Protein AF-A0AAU4LPT7-F1 (afdb_monomer)

Solvent-accessible surface area (backbone atoms only — not comparable to full-atom values): 5885 Å² total; per-residue (Å²): 134,85,83,84,83,83,79,85,85,91,78,90,78,82,86,81,90,73,92,74,84,78,79,76,92,75,77,72,70,91,72,77,65,72,69,76,50,67,72,36,40,32,35,29,46,46,98,85,70,40,86,43,46,23,34,23,70,40,69,46,78,68,59,82,73,16,33,34,32,26,37,27,70,86,79,72,43,78,40,83,39,40,48,85,36,48,79,43,82,101

pLDDT: mean 72.48, std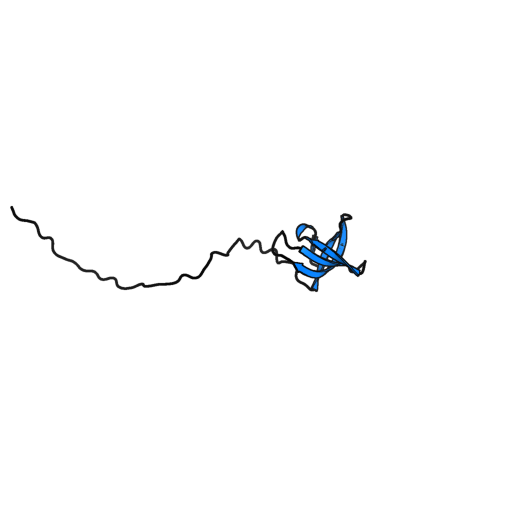 18.35, range [35.59, 93.12]

Secondary structure (DSSP, 8-state):
----PPP--------------------------PPPPTT-EEEEE-TT--EEEEEEEEEESSGGG-EEEEEETTT--EEEEEGGGEEEE-

Nearest PDB structures (foldseek):
  7cjt-assembly1_D  TM=8.672E-01  e=8.513E-02  Homo sapiens
  7qfz-assembly4_G  TM=6.964E-01  e=3.431E-02  Escherichia fergusonii ATCC 35469
  7qfz-assembly1_A  TM=6.972E-01  e=4.558E-02  Escherichia fergusonii ATCC 35469
  7qfz-assembly4_H  TM=6.531E-01  e=6.055E-02  Escherichia fergusonii ATCC 35469
  7tb5-assembly1_A-2  TM=6.844E-01  e=7.180E-02  Pseudomonas aeruginosa

Sequence (90 aa):
MAHRVQKRAPHGAALAERAERPLPDCIEKENQTMPHLEGQRVEYRDDQNKKCQGEIKQVSGNGPAATYVIKNEQTQRDDRVREMQIEQDL

Foldseek 3Di:
DDDDDDDDDDDDDDDDDDPDDDDDPPPPDPPPPPQQDQQWKFWFADPVRDTFIFGFHDWDDDDQAIWTFGQTPVVRDTGIGTPVGTPGTD

Radius of gyration: 29.9 Å; Cα contacts (8 Å, |Δi|>4): 136; chains: 1; bounding box: 55×50×83 Å

Mean predicted aligned error: 15.26 Å

Structure (mmCIF, N/CA/C/O backbone):
data_AF-A0AAU4LPT7-F1
#
_entry.id   AF-A0AAU4LPT7-F1
#
loop_
_atom_site.group_PDB
_atom_site.id
_atom_site.type_symbol
_atom_site.label_atom_id
_atom_site.label_alt_id
_atom_site.label_comp_id
_atom_site.label_asym_id
_atom_site.label_entity_id
_atom_site.label_seq_id
_atom_site.pdbx_PDB_ins_code
_atom_site.Cartn_x
_atom_site.Cartn_y
_atom_site.Cartn_z
_atom_site.occupancy
_atom_site.B_iso_or_equiv
_atom_site.auth_seq_id
_atom_site.auth_comp_id
_atom_site.auth_asym_id
_atom_site.auth_atom_id
_atom_site.pdbx_PDB_model_num
ATOM 1 N N . MET A 1 1 ? 42.823 -29.274 -72.315 1.00 49.06 1 MET A N 1
ATOM 2 C CA . MET A 1 1 ? 43.113 -29.866 -70.990 1.00 49.06 1 MET A CA 1
ATOM 3 C C . MET A 1 1 ? 41.788 -30.051 -70.268 1.00 49.06 1 MET A C 1
ATOM 5 O O . MET A 1 1 ? 40.979 -29.135 -70.281 1.00 49.06 1 MET A O 1
ATOM 9 N N . ALA A 1 2 ? 41.507 -31.270 -69.808 1.00 48.25 2 ALA A N 1
ATOM 10 C CA . ALA A 1 2 ? 40.170 -31.726 -69.434 1.00 48.25 2 ALA A CA 1
ATOM 11 C C . ALA A 1 2 ? 39.700 -31.162 -68.082 1.00 48.25 2 ALA A C 1
ATOM 13 O O . ALA A 1 2 ? 40.393 -31.278 -67.073 1.00 48.25 2 ALA A O 1
ATOM 14 N N . HIS A 1 3 ? 38.493 -30.597 -68.072 1.00 48.78 3 HIS A N 1
ATOM 15 C CA . HIS A 1 3 ? 37.773 -30.204 -66.865 1.00 48.78 3 HIS A CA 1
ATOM 16 C C . HIS A 1 3 ? 37.321 -31.456 -66.100 1.00 48.78 3 HIS A C 1
ATOM 18 O O . HIS A 1 3 ? 36.600 -32.303 -66.630 1.00 48.78 3 HIS A O 1
ATOM 24 N N . ARG A 1 4 ? 37.745 -31.578 -64.838 1.00 55.69 4 ARG A N 1
ATOM 25 C CA . ARG A 1 4 ? 37.315 -32.648 -63.933 1.00 55.69 4 ARG A CA 1
ATOM 26 C C . ARG A 1 4 ? 35.898 -32.357 -63.443 1.00 55.69 4 ARG A C 1
ATOM 28 O O . ARG A 1 4 ? 35.688 -31.537 -62.558 1.00 55.69 4 ARG A O 1
ATOM 35 N N . VAL A 1 5 ? 34.938 -33.071 -64.019 1.00 56.22 5 VAL A N 1
ATOM 36 C CA . VAL A 1 5 ? 33.573 -33.217 -63.504 1.00 56.22 5 VAL A CA 1
ATOM 37 C C . VAL A 1 5 ? 33.622 -34.066 -62.231 1.00 56.22 5 VAL A C 1
ATOM 39 O O . VAL A 1 5 ? 33.982 -35.242 -62.289 1.00 56.22 5 VAL A O 1
ATOM 42 N N . GLN A 1 6 ? 33.232 -33.502 -61.087 1.00 56.62 6 GLN A N 1
ATOM 43 C CA . GLN A 1 6 ? 32.822 -34.281 -59.915 1.00 56.62 6 GLN A CA 1
ATOM 44 C C . GLN A 1 6 ? 31.294 -34.317 -59.856 1.00 56.62 6 GLN A C 1
ATOM 46 O O . GLN A 1 6 ? 30.617 -33.292 -59.872 1.00 56.62 6 GLN A O 1
ATOM 51 N N . LYS A 1 7 ? 30.765 -35.542 -59.877 1.00 55.47 7 LYS A N 1
ATOM 52 C CA . LYS A 1 7 ? 29.343 -35.874 -59.885 1.00 55.47 7 LYS A CA 1
ATOM 53 C C . LYS A 1 7 ? 28.850 -36.069 -58.445 1.00 55.47 7 LYS A C 1
ATOM 55 O O . LYS A 1 7 ? 29.449 -36.840 -57.712 1.00 55.47 7 LYS A O 1
ATOM 60 N N . ARG A 1 8 ? 27.724 -35.412 -58.143 1.00 50.09 8 ARG A N 1
ATOM 61 C CA . ARG A 1 8 ? 26.554 -35.837 -57.341 1.00 50.09 8 ARG A CA 1
ATOM 62 C C . ARG A 1 8 ? 26.768 -36.580 -56.008 1.00 50.09 8 ARG A C 1
ATOM 64 O O . ARG A 1 8 ? 27.173 -37.734 -56.003 1.00 50.09 8 ARG A O 1
ATOM 71 N N . ALA A 1 9 ? 26.153 -36.030 -54.960 1.00 49.75 9 ALA A N 1
ATOM 72 C CA . ALA A 1 9 ? 25.123 -36.740 -54.195 1.00 49.75 9 ALA A CA 1
ATOM 73 C C . ALA A 1 9 ? 24.054 -35.739 -53.691 1.00 49.75 9 ALA A C 1
ATOM 75 O O . ALA A 1 9 ? 24.430 -34.666 -53.219 1.00 49.75 9 ALA A O 1
ATOM 76 N N . PRO A 1 10 ? 22.746 -36.050 -53.812 1.00 59.53 10 PRO A N 1
ATOM 77 C CA . PRO A 1 10 ? 21.649 -35.272 -53.252 1.00 59.53 10 PRO A CA 1
ATOM 78 C C . PRO A 1 10 ? 21.150 -35.914 -51.948 1.00 59.53 10 PRO A C 1
ATOM 80 O O . PRO A 1 10 ? 20.662 -37.038 -51.948 1.00 59.53 10 PRO A O 1
ATOM 83 N N . HIS A 1 11 ? 21.222 -35.182 -50.845 1.00 50.81 11 HIS A N 1
ATOM 84 C CA . HIS A 1 11 ? 20.401 -35.413 -49.656 1.00 50.81 11 HIS A CA 1
ATOM 85 C C . HIS A 1 11 ? 19.834 -34.025 -49.317 1.00 50.81 11 HIS A C 1
ATOM 87 O O . HIS A 1 11 ? 20.598 -33.094 -49.109 1.00 50.81 11 HIS A O 1
ATOM 93 N N . GLY A 1 12 ? 18.539 -33.740 -49.417 1.00 48.69 12 GLY A N 1
ATOM 94 C CA . GLY A 1 12 ? 17.439 -34.580 -48.963 1.00 48.69 12 GLY A CA 1
ATOM 95 C C . GLY 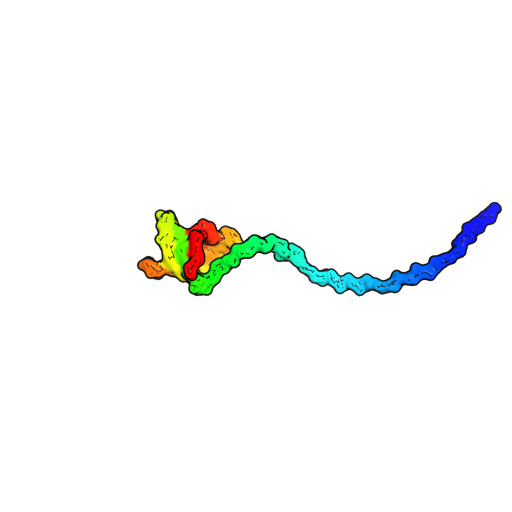A 1 12 ? 17.185 -34.326 -47.477 1.00 48.69 12 GLY A C 1
ATOM 96 O O . GLY A 1 12 ? 17.353 -35.235 -46.678 1.00 48.69 12 GLY A O 1
ATOM 97 N N . ALA A 1 13 ? 16.837 -33.086 -47.127 1.00 46.31 13 ALA A N 1
ATOM 98 C CA . ALA A 1 13 ? 16.216 -32.679 -45.862 1.00 46.31 13 ALA A CA 1
ATOM 99 C C . ALA A 1 13 ? 15.518 -31.333 -46.148 1.00 46.31 13 ALA A C 1
ATOM 101 O O . ALA A 1 13 ? 16.154 -30.287 -46.149 1.00 46.31 13 ALA A O 1
ATOM 102 N N . ALA A 1 14 ? 14.340 -31.299 -46.771 1.00 45.44 14 ALA A N 1
ATOM 103 C CA . ALA A 1 14 ? 13.034 -31.638 -46.206 1.00 45.44 14 ALA A CA 1
ATOM 104 C C . ALA A 1 14 ? 12.751 -30.914 -44.876 1.00 45.44 14 ALA A C 1
ATOM 106 O O . ALA A 1 14 ? 13.19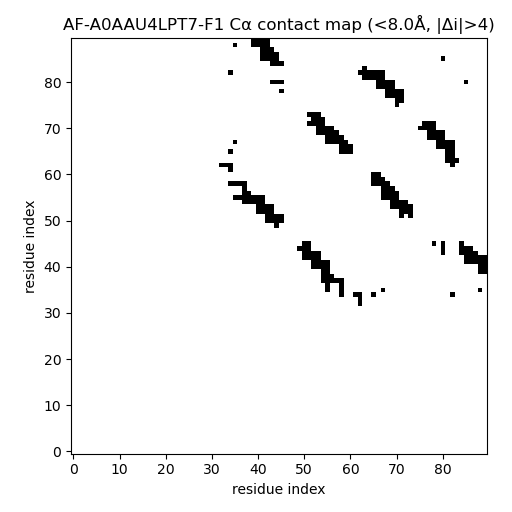7 -31.343 -43.820 1.00 45.44 14 ALA A O 1
ATOM 107 N N . LEU A 1 15 ? 11.968 -29.839 -45.021 1.00 48.69 15 LEU A N 1
ATOM 108 C CA . LEU A 1 15 ? 11.003 -29.253 -44.089 1.00 48.69 15 LEU A CA 1
ATOM 109 C C . LEU A 1 15 ? 11.451 -28.923 -42.657 1.00 48.69 15 LEU A C 1
ATOM 111 O O . LEU A 1 15 ? 11.523 -29.790 -41.796 1.00 48.69 15 LEU A O 1
ATOM 115 N N . ALA A 1 16 ? 11.480 -27.621 -42.370 1.00 49.59 16 ALA A N 1
ATOM 116 C CA . ALA A 1 16 ? 10.710 -27.065 -41.256 1.00 49.59 16 ALA A CA 1
ATOM 117 C C . ALA A 1 16 ? 10.478 -25.568 -41.501 1.00 49.59 16 ALA A C 1
ATOM 119 O O . ALA A 1 16 ? 11.201 -24.700 -41.018 1.00 49.59 16 ALA A O 1
ATOM 120 N N . GLU A 1 17 ? 9.447 -25.282 -42.289 1.00 54.84 17 GLU A N 1
ATOM 121 C CA . GLU A 1 17 ? 8.691 -24.043 -42.176 1.00 54.84 17 GLU A CA 1
ATOM 122 C C . GLU A 1 17 ? 8.128 -23.988 -40.748 1.00 54.84 17 GLU A C 1
ATOM 124 O O . GLU A 1 17 ? 7.277 -24.793 -40.378 1.00 54.84 17 GLU A O 1
ATOM 129 N N . ARG A 1 18 ? 8.654 -23.092 -39.911 1.00 52.78 18 ARG A N 1
ATOM 130 C CA . ARG A 1 18 ? 7.998 -22.680 -38.666 1.00 52.78 18 ARG A CA 1
ATOM 131 C C . ARG A 1 18 ? 8.010 -21.166 -38.602 1.00 52.78 18 ARG A C 1
ATOM 133 O O . ARG A 1 18 ? 8.895 -20.533 -38.034 1.00 52.78 18 ARG A O 1
ATOM 140 N N . ALA A 1 19 ? 7.003 -20.601 -39.253 1.00 54.19 19 ALA A N 1
ATOM 141 C CA . ALA A 1 19 ? 6.481 -19.300 -38.909 1.00 54.19 19 ALA A CA 1
ATOM 142 C C . ALA A 1 19 ? 5.911 -19.374 -37.487 1.00 54.19 19 ALA A C 1
ATOM 144 O O . ALA A 1 19 ? 4.799 -19.841 -37.303 1.00 54.19 19 ALA A O 1
ATOM 145 N N . GLU A 1 20 ? 6.661 -18.906 -36.495 1.00 50.81 20 GLU A N 1
ATOM 146 C CA . GLU A 1 20 ? 6.115 -18.498 -35.200 1.00 50.81 20 GLU A CA 1
ATOM 147 C C . GLU A 1 20 ? 6.905 -17.271 -34.732 1.00 50.81 20 GLU A C 1
ATOM 149 O O . GLU A 1 20 ? 7.882 -17.349 -33.995 1.00 50.81 20 GLU A O 1
ATOM 154 N N . ARG A 1 21 ? 6.485 -16.098 -35.213 1.00 61.12 21 ARG A N 1
ATOM 155 C CA . ARG A 1 21 ? 6.492 -14.913 -34.357 1.00 61.12 21 ARG A CA 1
ATOM 156 C C . ARG A 1 21 ? 5.184 -14.956 -33.572 1.00 61.12 21 ARG A C 1
ATOM 158 O O . ARG A 1 21 ? 4.124 -14.872 -34.191 1.00 61.12 21 ARG A O 1
ATOM 165 N N . PRO A 1 22 ? 5.261 -15.025 -32.243 1.00 47.47 22 PRO A N 1
ATOM 166 C CA . PRO A 1 22 ? 4.561 -14.023 -31.452 1.00 47.47 22 PRO A CA 1
ATOM 167 C C . PRO A 1 22 ? 5.545 -13.250 -30.553 1.00 47.47 22 PRO A C 1
ATOM 169 O O . PRO A 1 22 ? 6.321 -13.843 -29.821 1.00 47.47 22 PRO A O 1
ATOM 172 N N . LEU A 1 23 ? 5.554 -11.926 -30.762 1.00 51.31 23 LEU A N 1
ATOM 173 C CA . LEU A 1 23 ? 5.559 -10.782 -29.823 1.00 51.31 23 LEU A CA 1
ATOM 174 C C . LEU A 1 23 ? 6.061 -10.945 -28.360 1.00 51.31 23 LEU A C 1
ATOM 176 O O . LEU A 1 23 ? 6.022 -12.018 -27.782 1.00 51.31 23 LEU A O 1
ATOM 180 N N . PRO A 1 24 ? 6.423 -9.808 -27.735 1.00 48.41 24 PRO A N 1
ATOM 181 C CA . PRO A 1 24 ? 7.748 -9.487 -27.213 1.00 48.41 24 PRO A CA 1
ATOM 182 C C . PRO A 1 24 ? 8.131 -10.313 -25.976 1.00 48.41 24 PRO A C 1
ATOM 184 O O . PRO A 1 24 ? 7.288 -10.822 -25.242 1.00 48.41 24 PRO A O 1
ATOM 187 N N . ASP A 1 25 ? 9.431 -10.355 -25.707 1.00 43.91 25 ASP A N 1
ATOM 188 C CA . ASP A 1 25 ? 9.998 -10.714 -24.410 1.00 43.91 25 ASP A CA 1
ATOM 189 C C . ASP A 1 25 ? 9.534 -9.677 -23.361 1.00 43.91 25 ASP A C 1
ATOM 191 O O . ASP A 1 25 ? 10.238 -8.730 -23.031 1.00 43.91 25 ASP A O 1
ATOM 195 N N . CYS A 1 26 ? 8.282 -9.783 -22.909 1.00 35.59 26 CYS A N 1
ATOM 196 C CA . CYS A 1 26 ? 7.741 -9.019 -21.783 1.00 35.59 26 CYS A CA 1
ATOM 197 C C . CYS A 1 26 ? 7.996 -9.745 -20.459 1.00 35.59 26 CYS A C 1
ATOM 199 O O . CYS A 1 26 ? 7.251 -9.542 -19.503 1.00 35.59 26 CYS A O 1
ATOM 201 N N . ILE A 1 27 ? 9.003 -10.616 -20.379 1.00 51.84 27 ILE A N 1
ATOM 202 C CA . ILE A 1 27 ? 9.401 -11.207 -19.101 1.00 51.84 27 ILE A CA 1
ATOM 203 C C . ILE A 1 27 ? 10.482 -10.301 -18.507 1.00 51.84 27 ILE A C 1
ATOM 205 O O . ILE A 1 27 ? 11.611 -10.694 -18.217 1.00 51.84 27 ILE A O 1
ATOM 209 N N . GLU A 1 28 ? 10.108 -9.030 -18.334 1.00 47.44 28 GLU A N 1
ATOM 210 C CA . GLU A 1 28 ? 10.742 -8.161 -17.359 1.00 47.44 28 GLU A CA 1
ATOM 211 C C . GLU A 1 28 ? 10.569 -8.854 -16.011 1.00 47.44 28 GLU A C 1
ATOM 213 O O . GLU A 1 28 ? 9.464 -8.941 -15.485 1.00 47.44 28 GLU A O 1
ATOM 218 N N . LYS A 1 29 ? 11.671 -9.449 -15.545 1.00 46.25 29 LYS A N 1
ATOM 219 C CA . LYS A 1 29 ? 11.956 -9.881 -14.177 1.00 46.25 29 LYS A CA 1
ATOM 220 C C . LYS A 1 29 ? 10.727 -9.955 -13.278 1.00 46.25 29 LYS A C 1
ATOM 222 O O . LYS A 1 29 ? 10.259 -8.951 -12.749 1.00 46.25 29 LYS A O 1
ATOM 227 N N . GLU A 1 30 ? 10.343 -11.192 -13.013 1.00 43.34 30 GLU A N 1
ATOM 228 C CA . GLU A 1 30 ? 9.625 -11.670 -11.839 1.00 43.34 30 GLU A CA 1
ATOM 229 C C . GLU A 1 30 ? 10.320 -11.213 -10.532 1.00 43.34 30 GLU A C 1
ATOM 231 O O . GLU A 1 30 ? 10.853 -12.000 -9.763 1.00 43.34 30 GLU A O 1
ATOM 236 N N . ASN A 1 31 ? 10.359 -9.908 -10.269 1.00 42.91 31 ASN A N 1
ATOM 237 C CA . ASN A 1 31 ? 10.375 -9.362 -8.925 1.00 42.91 31 ASN A CA 1
ATOM 238 C C . ASN A 1 31 ? 8.908 -9.104 -8.612 1.00 42.91 31 ASN A C 1
ATOM 240 O O . ASN A 1 31 ? 8.413 -7.985 -8.721 1.00 42.91 31 ASN A O 1
ATOM 244 N N . GLN A 1 32 ? 8.199 -10.203 -8.373 1.00 44.56 32 GLN A N 1
ATOM 245 C CA . GLN A 1 32 ? 6.768 -10.262 -8.130 1.00 44.56 32 GLN A CA 1
ATOM 246 C C . GLN A 1 32 ? 6.478 -9.657 -6.744 1.00 44.56 32 GLN A C 1
ATOM 248 O O . GLN A 1 32 ? 6.045 -10.344 -5.829 1.00 44.56 32 GLN A O 1
ATOM 253 N N . THR A 1 33 ? 6.753 -8.362 -6.558 1.00 52.28 33 THR A N 1
ATOM 254 C CA . THR A 1 33 ? 6.022 -7.552 -5.582 1.00 52.28 33 THR A CA 1
ATOM 255 C C . THR A 1 33 ? 4.599 -7.537 -6.104 1.00 52.28 33 THR A C 1
ATOM 257 O O . THR A 1 33 ? 4.300 -6.795 -7.041 1.00 52.28 33 THR A O 1
ATOM 260 N N . MET A 1 34 ? 3.775 -8.468 -5.619 1.00 56.31 34 MET A N 1
ATOM 261 C CA . MET A 1 34 ? 2.353 -8.474 -5.926 1.00 56.31 34 MET A CA 1
ATOM 262 C C . MET A 1 34 ? 1.835 -7.075 -5.593 1.00 56.31 34 MET A C 1
ATOM 264 O O . MET A 1 34 ? 1.955 -6.679 -4.434 1.00 56.31 34 MET A O 1
ATOM 268 N N . PRO A 1 35 ? 1.341 -6.307 -6.580 1.00 63.59 35 PRO A N 1
ATOM 269 C CA . PRO A 1 35 ? 0.783 -5.003 -6.287 1.00 63.59 35 PRO A CA 1
ATOM 270 C C . PRO A 1 35 ? -0.349 -5.227 -5.291 1.00 63.59 35 PRO A C 1
ATOM 272 O O . PRO A 1 35 ? -1.187 -6.111 -5.500 1.00 63.59 35 PRO A O 1
ATOM 275 N N . HIS A 1 36 ? -0.330 -4.487 -4.185 1.00 74.81 36 HIS A N 1
ATOM 276 C CA . HIS A 1 36 ? -1.361 -4.634 -3.173 1.00 74.81 36 HIS A CA 1
ATOM 277 C C . HIS A 1 36 ? -2.740 -4.468 -3.815 1.00 74.81 36 HIS A C 1
ATOM 279 O 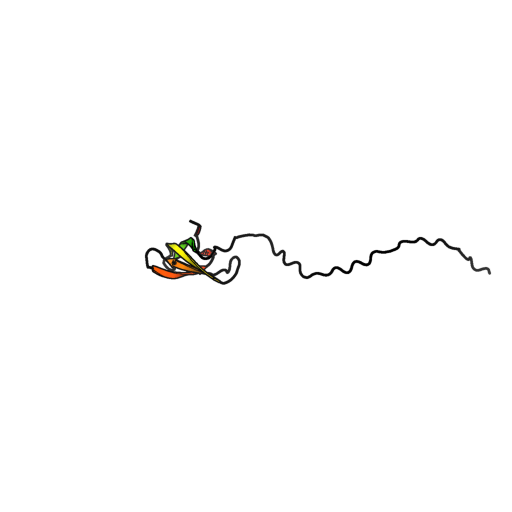O . HIS A 1 36 ? -2.932 -3.624 -4.691 1.00 74.81 36 HIS A O 1
ATOM 285 N N . LEU A 1 37 ? -3.693 -5.307 -3.424 1.00 77.75 37 LEU A N 1
ATOM 286 C CA . LEU A 1 37 ? -4.974 -5.390 -4.120 1.00 77.75 37 LEU A CA 1
ATOM 287 C C . LEU A 1 37 ? -5.990 -4.399 -3.550 1.00 77.75 37 LEU A C 1
ATOM 289 O O . LEU A 1 37 ? -5.967 -4.054 -2.370 1.00 77.75 37 LEU A O 1
ATOM 293 N N . GLU A 1 38 ? -6.938 -3.978 -4.384 1.00 84.38 38 GLU A N 1
ATOM 294 C CA . GLU A 1 38 ? -8.118 -3.251 -3.914 1.00 84.38 38 GLU A CA 1
ATOM 295 C C . GLU A 1 38 ? -8.904 -4.118 -2.915 1.00 84.38 38 GLU A C 1
ATOM 297 O O . GLU A 1 38 ? -9.105 -5.314 -3.118 1.00 84.38 38 GLU A O 1
ATOM 302 N N . GLY A 1 39 ? -9.338 -3.513 -1.814 1.00 85.62 39 GLY A N 1
ATOM 303 C CA . GLY A 1 39 ? -9.967 -4.180 -0.677 1.00 85.62 39 GLY A CA 1
ATOM 304 C C . GLY A 1 39 ? -8.985 -4.806 0.318 1.00 85.62 39 GLY A C 1
ATOM 305 O O . GLY A 1 39 ? -9.427 -5.316 1.346 1.00 85.62 39 GLY A O 1
ATOM 306 N N . GLN A 1 40 ? -7.675 -4.771 0.059 1.00 87.31 40 GLN A N 1
ATOM 307 C CA . GLN A 1 40 ? -6.677 -5.293 0.991 1.00 87.31 40 GLN A CA 1
ATOM 308 C C . GLN A 1 40 ? -6.383 -4.286 2.105 1.00 87.31 40 GLN A C 1
ATOM 310 O O . GLN A 1 40 ? -6.252 -3.086 1.854 1.00 87.31 40 GLN A O 1
ATOM 315 N N . ARG A 1 41 ? -6.256 -4.773 3.342 1.00 90.12 41 ARG A N 1
ATOM 316 C CA . ARG A 1 41 ? -5.783 -3.957 4.460 1.00 90.12 41 ARG A CA 1
ATOM 317 C C . ARG A 1 41 ? -4.268 -3.926 4.466 1.00 90.12 41 ARG A C 1
ATOM 319 O O . ARG A 1 41 ? -3.615 -4.952 4.307 1.00 90.12 41 ARG A O 1
ATOM 326 N N . VAL A 1 42 ? -3.719 -2.740 4.661 1.00 89.94 42 VAL A N 1
ATOM 327 C CA . VAL A 1 42 ? -2.278 -2.533 4.727 1.00 89.94 42 VAL A CA 1
ATOM 328 C C . VAL A 1 42 ? -1.940 -1.525 5.818 1.00 89.94 42 VAL A C 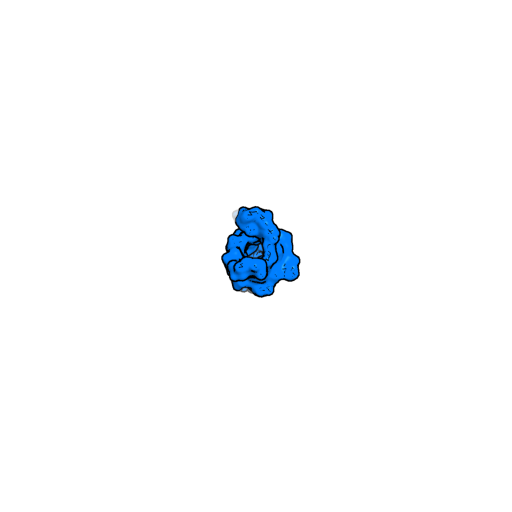1
ATOM 330 O O . VAL A 1 42 ? -2.717 -0.615 6.129 1.00 89.94 42 VAL A O 1
ATOM 333 N N . GLU A 1 43 ? -0.760 -1.690 6.399 1.00 91.56 43 GLU A N 1
ATOM 334 C CA . GLU A 1 43 ? -0.111 -0.694 7.234 1.00 91.56 43 GLU A CA 1
ATOM 335 C C . GLU A 1 43 ? 0.805 0.164 6.363 1.00 91.56 43 GLU A C 1
ATOM 337 O O . GLU A 1 43 ? 1.684 -0.334 5.661 1.00 91.56 43 GLU A O 1
ATOM 342 N N . TYR A 1 44 ? 0.608 1.473 6.427 1.00 90.69 44 TYR A N 1
ATOM 343 C CA . TYR A 1 44 ? 1.363 2.448 5.659 1.00 90.69 44 TYR A CA 1
ATOM 344 C C . TYR A 1 44 ? 1.825 3.598 6.547 1.00 90.69 44 TYR A C 1
ATOM 346 O O . TYR A 1 44 ? 1.310 3.810 7.650 1.00 90.69 44 TYR A O 1
ATOM 354 N N . ARG A 1 45 ? 2.793 4.373 6.060 1.00 90.56 45 ARG A N 1
ATOM 355 C CA . ARG A 1 45 ? 3.184 5.633 6.690 1.00 90.56 45 ARG A CA 1
ATOM 356 C C . ARG A 1 45 ? 2.546 6.823 6.000 1.00 90.56 45 ARG A C 1
ATOM 358 O O . ARG A 1 45 ? 2.688 6.995 4.796 1.00 90.56 45 ARG A O 1
ATOM 365 N N . ASP A 1 46 ? 1.858 7.626 6.796 1.00 86.75 46 ASP A N 1
ATOM 366 C CA . ASP A 1 46 ? 1.314 8.921 6.393 1.00 86.75 46 ASP A CA 1
ATOM 367 C C . ASP A 1 46 ? 2.436 9.964 6.185 1.00 86.75 46 ASP A C 1
ATOM 369 O O . ASP A 1 46 ? 3.573 9.738 6.611 1.00 86.75 46 ASP A O 1
ATOM 373 N N . ASP A 1 47 ? 2.129 11.132 5.609 1.00 83.00 47 ASP A N 1
ATOM 374 C CA . ASP A 1 47 ? 3.068 12.261 5.440 1.00 83.00 47 ASP A CA 1
ATOM 375 C C . ASP A 1 47 ? 3.731 12.679 6.768 1.00 83.00 47 ASP A C 1
ATOM 377 O O . ASP A 1 47 ? 4.906 13.045 6.818 1.00 83.00 47 ASP A O 1
ATOM 381 N N . GLN A 1 48 ? 3.026 12.504 7.891 1.00 86.19 48 GLN A N 1
ATOM 382 C CA . GLN A 1 48 ? 3.584 12.718 9.231 1.00 86.19 48 GLN A CA 1
ATOM 383 C C . GLN A 1 48 ? 4.514 11.589 9.722 1.00 86.19 48 GLN A C 1
ATOM 385 O O . GLN A 1 48 ? 4.881 11.563 10.901 1.00 86.19 48 GLN A O 1
ATOM 390 N N . ASN A 1 49 ? 4.874 10.637 8.856 1.00 85.12 49 ASN A N 1
ATOM 391 C CA . ASN A 1 49 ? 5.655 9.432 9.146 1.00 85.12 49 ASN A CA 1
ATOM 392 C C . ASN A 1 49 ? 5.036 8.572 10.267 1.00 85.12 49 ASN A C 1
ATOM 394 O O . ASN A 1 49 ? 5.734 7.862 10.996 1.00 85.12 49 ASN A O 1
ATOM 398 N N . LYS A 1 50 ? 3.712 8.672 10.436 1.00 88.12 50 LYS A N 1
ATOM 399 C CA . LYS A 1 50 ? 2.946 7.884 11.401 1.00 88.12 50 LYS A CA 1
ATOM 400 C C . LYS A 1 50 ? 2.451 6.611 10.740 1.00 88.12 50 LYS A C 1
ATOM 402 O O . LYS A 1 50 ? 1.913 6.664 9.640 1.00 88.12 50 LYS A O 1
ATOM 407 N N . LYS A 1 51 ? 2.599 5.494 11.451 1.00 90.25 51 LYS A N 1
ATOM 408 C CA .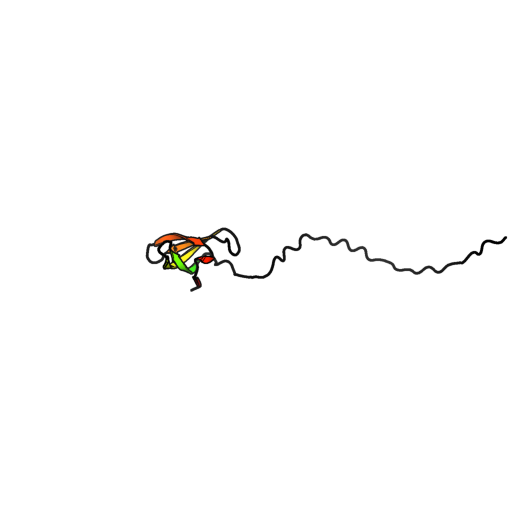 LYS A 1 51 ? 1.984 4.217 11.090 1.00 90.25 51 LYS A CA 1
ATOM 409 C C . LYS A 1 51 ? 0.473 4.354 11.174 1.00 90.25 51 LYS A C 1
ATOM 411 O O . LYS A 1 51 ? -0.077 4.594 12.251 1.00 90.25 51 LYS A O 1
ATOM 416 N N . CYS A 1 52 ? -0.167 4.212 10.032 1.00 89.38 52 CYS A N 1
ATOM 417 C CA . CYS A 1 52 ? -1.602 4.194 9.882 1.00 89.38 52 CYS A CA 1
ATOM 418 C C . CYS A 1 52 ? -2.007 2.906 9.181 1.00 89.38 52 CYS A C 1
ATOM 420 O O . CYS A 1 52 ? -1.238 2.298 8.444 1.00 89.38 52 CYS A O 1
ATOM 422 N N . GLN A 1 53 ? -3.235 2.490 9.441 1.00 92.06 53 GLN A N 1
ATOM 423 C CA . GLN A 1 53 ? -3.806 1.293 8.853 1.00 92.06 53 GLN A CA 1
ATOM 424 C C . GLN A 1 53 ? -5.039 1.691 8.066 1.00 92.06 53 GLN A C 1
ATOM 426 O O . GLN A 1 53 ? -5.797 2.593 8.455 1.00 92.06 53 GLN A O 1
ATOM 431 N N . GLY A 1 54 ? -5.220 1.035 6.934 1.00 92.00 54 GLY A N 1
ATOM 432 C CA . GLY A 1 54 ? -6.368 1.285 6.097 1.00 92.00 54 GLY A CA 1
ATOM 433 C C . GLY A 1 54 ? -6.553 0.231 5.032 1.00 92.00 54 GLY A C 1
ATOM 434 O O . GLY A 1 54 ? -5.721 -0.650 4.835 1.00 92.00 54 GLY A O 1
ATOM 435 N N . GLU A 1 55 ? -7.675 0.350 4.343 1.00 92.69 55 GLU A N 1
ATOM 436 C CA . GLU A 1 55 ? -8.041 -0.530 3.244 1.00 92.69 55 GLU A CA 1
ATOM 437 C C . GLU A 1 55 ? -7.742 0.158 1.916 1.00 92.69 55 GLU A C 1
ATOM 439 O O . GLU A 1 55 ? -8.180 1.287 1.683 1.00 92.69 55 GLU A O 1
ATOM 444 N N . ILE A 1 56 ? -7.027 -0.516 1.023 1.00 91.25 56 ILE A N 1
ATOM 445 C CA . ILE A 1 56 ? -6.767 -0.018 -0.323 1.00 91.25 56 ILE A CA 1
ATOM 446 C C . ILE A 1 56 ? -8.092 0.076 -1.066 1.00 91.25 56 ILE A C 1
ATOM 448 O O . ILE A 1 56 ? -8.791 -0.906 -1.274 1.00 91.25 56 ILE A O 1
ATOM 452 N N . LYS A 1 57 ? -8.451 1.279 -1.488 1.00 92.25 57 LYS A N 1
ATOM 453 C CA . LYS A 1 57 ? -9.614 1.551 -2.326 1.00 92.25 57 LYS A CA 1
ATOM 454 C C . LYS A 1 57 ? -9.303 1.516 -3.801 1.00 92.25 57 LYS A C 1
ATOM 456 O O . LYS A 1 57 ? -10.186 1.170 -4.570 1.00 92.25 57 LYS A O 1
ATOM 461 N N . GLN A 1 58 ? -8.097 1.926 -4.172 1.00 88.50 58 GLN A N 1
ATOM 462 C CA . GLN A 1 58 ? -7.711 2.018 -5.567 1.00 88.50 58 GLN A CA 1
ATOM 463 C C . GLN A 1 58 ? -6.215 1.803 -5.710 1.00 88.50 58 GLN A C 1
ATOM 465 O O . GLN A 1 58 ? -5.423 2.331 -4.928 1.00 88.50 58 GLN A O 1
ATOM 470 N N . VAL A 1 59 ? -5.835 1.087 -6.758 1.00 87.12 59 VAL A N 1
ATOM 471 C CA . VAL A 1 59 ? -4.442 0.889 -7.159 1.00 87.12 59 VAL A CA 1
ATOM 472 C C . VAL A 1 59 ? -4.227 1.628 -8.471 1.00 87.12 59 VAL A C 1
ATOM 474 O O . VAL A 1 59 ? -5.076 1.625 -9.361 1.00 87.12 59 VAL A O 1
ATOM 477 N N . SER A 1 60 ? -3.121 2.345 -8.601 1.00 85.88 60 SER A N 1
ATOM 478 C CA . SER A 1 60 ? -2.788 3.098 -9.808 1.00 85.88 60 SER A CA 1
ATOM 479 C C . SER A 1 60 ? -1.315 2.924 -10.140 1.00 85.88 60 SER A C 1
ATOM 481 O O . SER A 1 60 ? -0.441 3.303 -9.365 1.00 85.88 60 SER A O 1
ATOM 483 N N . GLY A 1 61 ? -1.037 2.383 -11.324 1.00 78.25 61 GLY A N 1
ATOM 484 C CA . GLY A 1 61 ? 0.318 2.021 -11.737 1.00 78.25 61 GLY A CA 1
ATOM 485 C C . GLY A 1 61 ? 0.670 0.581 -11.371 1.00 78.25 61 GLY A C 1
ATOM 486 O O . GLY A 1 61 ? -0.184 -0.181 -10.928 1.00 78.25 61 GLY A O 1
ATOM 487 N N . ASN A 1 62 ? 1.922 0.202 -11.620 1.00 72.06 62 ASN A N 1
ATOM 488 C CA . ASN A 1 62 ? 2.399 -1.155 -11.384 1.00 72.06 62 ASN A CA 1
ATOM 489 C C . ASN A 1 62 ? 3.858 -1.141 -10.906 1.00 72.06 62 ASN A C 1
ATOM 491 O O . ASN A 1 62 ? 4.637 -0.271 -11.309 1.00 72.06 62 ASN A O 1
ATOM 495 N N . GLY A 1 63 ? 4.226 -2.106 -10.062 1.00 73.25 63 GLY A N 1
ATOM 496 C CA . GLY A 1 63 ? 5.577 -2.243 -9.513 1.00 73.25 63 GLY A CA 1
ATOM 497 C C . GLY A 1 63 ? 5.949 -1.152 -8.489 1.00 73.25 63 GLY A C 1
ATOM 498 O O . GLY A 1 63 ? 5.075 -0.607 -7.822 1.00 73.25 63 GLY A O 1
ATOM 499 N N . PRO A 1 64 ? 7.234 -0.773 -8.356 1.00 72.00 64 PRO A N 1
ATOM 500 C CA . PRO A 1 64 ? 7.713 0.103 -7.275 1.00 72.00 64 PRO A CA 1
ATOM 501 C C . PRO A 1 64 ? 7.219 1.559 -7.363 1.00 72.00 64 PRO A C 1
ATOM 503 O O . PRO A 1 64 ? 7.365 2.327 -6.414 1.00 72.00 64 PRO A O 1
ATOM 506 N N . ALA A 1 65 ? 6.652 1.952 -8.507 1.00 79.69 65 ALA A N 1
ATOM 507 C CA . ALA A 1 65 ? 6.019 3.253 -8.715 1.00 79.69 65 ALA A CA 1
ATOM 508 C C . ALA A 1 65 ? 4.488 3.204 -8.546 1.00 79.69 65 ALA A C 1
ATOM 510 O O . ALA A 1 65 ? 3.817 4.207 -8.806 1.00 79.69 65 ALA A O 1
ATOM 511 N N . ALA A 1 66 ? 3.928 2.060 -8.131 1.00 84.62 66 ALA A N 1
ATOM 512 C CA . ALA A 1 66 ? 2.509 1.936 -7.847 1.00 84.62 66 ALA A CA 1
ATOM 513 C C . ALA A 1 66 ? 2.099 2.907 -6.733 1.00 84.62 66 ALA A C 1
ATOM 515 O O . ALA A 1 66 ? 2.801 3.116 -5.738 1.00 84.62 66 ALA A O 1
ATOM 516 N N . THR A 1 67 ? 0.955 3.540 -6.952 1.00 89.38 67 THR A N 1
ATOM 517 C CA . THR A 1 67 ? 0.306 4.446 -6.016 1.00 89.38 67 THR A CA 1
ATOM 518 C C . THR A 1 67 ? -0.991 3.804 -5.558 1.00 89.38 67 THR A C 1
ATOM 520 O O . THR A 1 67 ? -1.792 3.348 -6.371 1.00 89.38 67 THR A O 1
ATOM 523 N N . TYR A 1 68 ? -1.202 3.806 -4.255 1.00 88.56 68 TYR A N 1
ATOM 524 C CA . TYR A 1 68 ? -2.326 3.193 -3.582 1.00 88.56 68 TYR A CA 1
ATOM 525 C C . TYR A 1 68 ? -3.146 4.282 -2.908 1.00 88.56 68 TYR A C 1
ATOM 527 O O . TYR A 1 68 ? -2.617 5.129 -2.188 1.00 88.56 68 TYR A O 1
ATOM 535 N N . VAL A 1 69 ? -4.447 4.272 -3.164 1.00 92.75 69 VAL A N 1
ATOM 536 C CA . VAL A 1 69 ? -5.416 5.066 -2.418 1.00 92.75 69 VAL A CA 1
ATOM 537 C C . VAL A 1 69 ? -5.885 4.198 -1.266 1.00 92.75 69 VAL A C 1
ATOM 539 O O . VAL A 1 69 ? -6.563 3.206 -1.505 1.00 92.75 69 VAL A O 1
ATOM 542 N N . ILE A 1 70 ? -5.520 4.541 -0.040 1.00 92.00 70 ILE A N 1
ATOM 543 C CA . ILE A 1 70 ? -5.871 3.797 1.16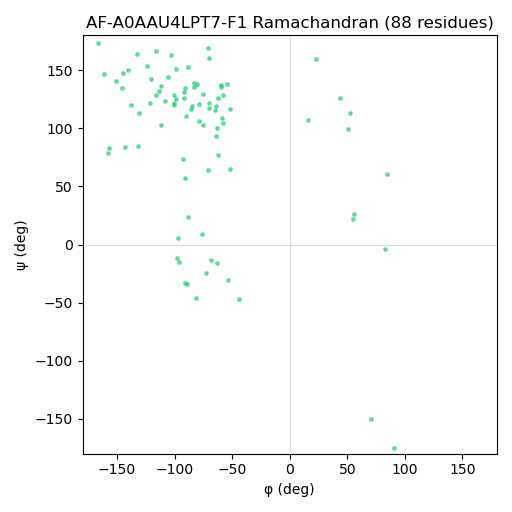5 1.00 92.00 70 ILE A CA 1
ATOM 544 C C . ILE A 1 70 ? -6.898 4.594 1.952 1.00 92.00 70 ILE A C 1
ATOM 546 O O . ILE A 1 70 ? -6.641 5.720 2.363 1.00 92.00 70 ILE A O 1
ATOM 550 N N . LYS A 1 71 ? -8.055 4.000 2.229 1.00 93.12 71 LYS A N 1
AT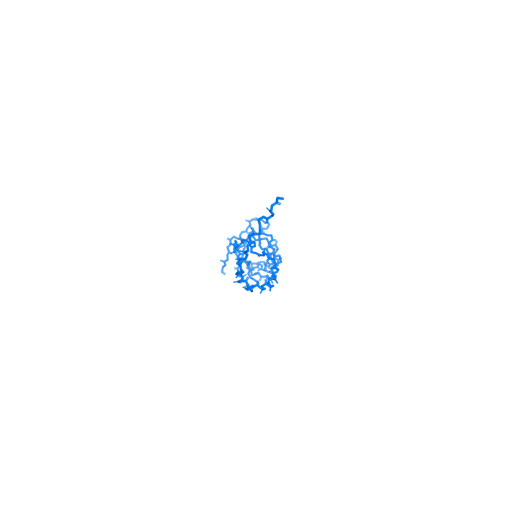OM 551 C CA . LYS A 1 71 ? -9.010 4.562 3.176 1.00 93.12 71 LYS A CA 1
ATOM 552 C C . LYS A 1 71 ? -8.544 4.256 4.592 1.00 93.12 71 LYS A C 1
ATOM 554 O O . LYS A 1 71 ? -8.663 3.124 5.061 1.00 93.12 71 LYS A O 1
ATOM 559 N N . ASN A 1 72 ? -8.036 5.275 5.270 1.00 91.56 72 ASN A N 1
ATOM 560 C CA . ASN A 1 72 ? -7.578 5.188 6.646 1.00 91.56 72 ASN A CA 1
ATOM 561 C C . ASN A 1 72 ? -8.747 4.820 7.574 1.00 91.56 72 ASN A C 1
ATOM 563 O O . ASN A 1 72 ? -9.775 5.501 7.591 1.00 91.56 72 ASN A O 1
ATOM 567 N N . GLU A 1 73 ? -8.599 3.760 8.368 1.00 87.94 73 GLU A N 1
ATOM 568 C CA . GLU A 1 73 ? -9.663 3.313 9.278 1.00 87.94 73 GLU A CA 1
ATOM 569 C C . GLU A 1 73 ? -9.840 4.248 10.488 1.00 87.94 73 GLU A C 1
ATOM 571 O O . GLU A 1 73 ? -10.938 4.339 11.035 1.00 87.94 73 GLU A O 1
ATOM 576 N N . GLN A 1 74 ? -8.799 4.994 10.877 1.00 86.56 74 GLN A N 1
ATOM 577 C CA . GLN A 1 74 ? -8.831 5.936 12.001 1.00 86.56 74 GLN A CA 1
ATOM 578 C C . GLN A 1 74 ? -9.456 7.281 11.626 1.00 86.56 74 GLN A C 1
ATOM 580 O O . GLN A 1 74 ? -10.267 7.823 12.374 1.00 86.56 74 GLN A O 1
ATOM 585 N N . THR A 1 75 ? -9.062 7.849 10.484 1.00 87.00 75 THR A N 1
ATOM 586 C CA . THR A 1 75 ? -9.507 9.191 10.064 1.00 87.00 75 THR A CA 1
ATOM 587 C C . THR A 1 75 ? -10.673 9.152 9.079 1.00 87.00 75 THR A C 1
ATOM 589 O O . THR A 1 75 ? -11.280 10.191 8.820 1.00 87.00 75 THR A O 1
ATOM 592 N N . GLN A 1 76 ? -10.987 7.972 8.529 1.00 87.50 76 GLN A N 1
ATOM 593 C CA . GLN A 1 76 ? -11.947 7.755 7.440 1.00 87.50 76 GLN A CA 1
ATOM 594 C C . GLN A 1 76 ? -11.675 8.591 6.183 1.00 87.50 76 GLN A C 1
ATOM 596 O O . GLN A 1 76 ? -12.581 8.806 5.377 1.00 87.50 76 GLN A O 1
ATOM 601 N N . ARG A 1 77 ? -10.433 9.054 6.009 1.00 88.12 77 ARG A N 1
ATOM 602 C 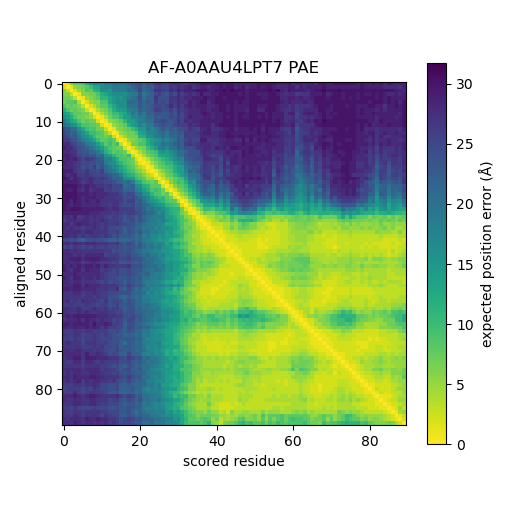CA . ARG A 1 77 ? -9.982 9.789 4.827 1.00 88.12 77 ARG A CA 1
ATOM 603 C C . ARG A 1 77 ? -9.255 8.864 3.866 1.00 88.12 77 ARG A C 1
ATOM 605 O O . ARG A 1 77 ? -8.640 7.886 4.286 1.00 88.12 77 ARG A O 1
ATOM 612 N N . ASP A 1 78 ? -9.333 9.202 2.589 1.00 90.88 78 ASP A N 1
ATOM 613 C CA . ASP A 1 78 ? -8.589 8.526 1.538 1.00 90.88 78 ASP A CA 1
ATOM 614 C C . ASP A 1 78 ? -7.201 9.157 1.425 1.00 90.88 78 ASP A C 1
ATOM 616 O O . ASP A 1 78 ? -7.068 10.339 1.098 1.00 90.88 78 ASP A O 1
ATOM 620 N N . ASP A 1 79 ? -6.181 8.358 1.699 1.00 89.94 79 ASP A N 1
ATOM 621 C CA . ASP A 1 79 ? -4.786 8.750 1.649 1.00 89.94 79 ASP A CA 1
ATOM 622 C C . ASP A 1 79 ? -4.100 8.170 0.420 1.00 89.94 79 ASP A C 1
ATOM 624 O O . ASP A 1 79 ? -4.426 7.072 -0.027 1.00 89.94 79 ASP A O 1
ATOM 628 N N . ARG A 1 80 ? -3.173 8.920 -0.173 1.00 90.56 80 ARG A N 1
ATOM 629 C CA . ARG A 1 80 ? -2.503 8.513 -1.413 1.00 90.56 80 ARG A CA 1
ATOM 630 C C . ARG A 1 80 ? -1.054 8.228 -1.121 1.00 90.56 80 ARG A C 1
ATOM 632 O O . ARG A 1 80 ? -0.233 9.141 -1.052 1.00 90.56 80 ARG A O 1
ATOM 639 N N . VAL A 1 81 ? -0.736 6.949 -1.038 1.00 88.56 81 VAL A N 1
ATOM 640 C CA . VAL A 1 81 ? 0.608 6.496 -0.718 1.00 88.56 81 VAL A CA 1
ATOM 641 C C . VAL A 1 81 ? 1.220 5.726 -1.868 1.00 88.56 81 VAL A C 1
ATOM 643 O O . VAL A 1 81 ? 0.558 5.368 -2.835 1.00 88.56 81 VAL A O 1
ATOM 646 N N . ARG A 1 82 ? 2.526 5.511 -1.796 1.00 88.50 82 ARG A N 1
ATOM 647 C CA . ARG A 1 82 ? 3.262 4.717 -2.782 1.00 88.50 82 ARG A CA 1
ATOM 648 C C . ARG A 1 82 ? 3.557 3.353 -2.192 1.00 88.50 82 ARG A C 1
ATOM 650 O O . ARG A 1 82 ? 3.579 3.233 -0.973 1.00 88.50 82 ARG A O 1
ATOM 657 N N . GLU A 1 83 ? 3.897 2.399 -3.047 1.00 84.62 83 GLU A N 1
ATOM 658 C CA . GLU A 1 83 ? 4.417 1.089 -2.633 1.00 84.62 83 GLU A CA 1
ATOM 659 C C . GLU A 1 83 ? 5.476 1.212 -1.527 1.00 84.62 83 GLU A C 1
ATOM 661 O O . GLU A 1 83 ? 5.375 0.621 -0.466 1.00 84.62 83 GLU A O 1
ATOM 666 N N . MET A 1 84 ? 6.437 2.123 -1.707 1.00 84.69 84 MET A N 1
ATOM 667 C CA . MET A 1 84 ? 7.519 2.354 -0.740 1.00 84.69 84 MET A CA 1
ATOM 668 C C . MET A 1 84 ? 7.075 2.870 0.642 1.00 84.69 84 MET A C 1
ATOM 670 O O . MET A 1 84 ? 7.889 2.903 1.560 1.00 84.69 84 MET A O 1
ATOM 674 N N . GLN A 1 85 ? 5.844 3.368 0.772 1.00 87.56 85 GLN A N 1
ATOM 675 C CA . GLN A 1 85 ? 5.287 3.859 2.037 1.00 87.56 85 GLN A CA 1
ATOM 676 C C . GLN A 1 85 ? 4.448 2.798 2.750 1.00 87.56 85 GLN A C 1
ATOM 678 O O . GLN A 1 85 ? 4.135 2.976 3.927 1.00 87.56 85 GLN A O 1
ATOM 683 N N . ILE A 1 86 ? 4.070 1.729 2.051 1.00 87.75 86 ILE A N 1
ATOM 684 C CA . ILE A 1 86 ? 3.400 0.587 2.654 1.00 87.75 86 ILE A CA 1
ATOM 685 C C . ILE A 1 86 ? 4.482 -0.242 3.346 1.00 87.75 86 ILE A C 1
ATOM 687 O O . ILE A 1 86 ? 5.470 -0.640 2.734 1.00 87.75 86 ILE A O 1
ATOM 691 N N . GLU A 1 87 ? 4.341 -0.424 4.657 1.00 85.00 87 GLU A N 1
ATOM 692 C CA . GLU A 1 87 ? 5.299 -1.200 5.447 1.00 85.00 87 GLU A CA 1
ATOM 693 C C . GLU A 1 87 ? 4.916 -2.681 5.486 1.00 85.00 87 GLU A C 1
ATOM 695 O O . GLU A 1 87 ? 5.810 -3.525 5.551 1.00 85.00 87 GLU A O 1
ATOM 700 N N . GLN A 1 88 ? 3.614 -2.998 5.481 1.00 80.56 88 GLN A N 1
ATOM 701 C CA . GLN A 1 88 ? 3.134 -4.370 5.646 1.00 80.56 88 GLN A CA 1
ATOM 702 C C . GLN A 1 88 ? 1.685 -4.578 5.163 1.00 80.56 88 GLN A C 1
ATOM 704 O O . GLN A 1 88 ? 0.837 -3.705 5.332 1.00 80.56 88 GLN A O 1
ATOM 709 N N . ASP A 1 89 ? 1.386 -5.764 4.630 1.00 81.19 89 ASP A N 1
ATOM 710 C CA . ASP A 1 89 ? 0.036 -6.304 4.408 1.00 81.19 89 ASP A CA 1
ATOM 711 C C . ASP A 1 89 ? -0.562 -6.967 5.671 1.00 81.19 89 ASP A C 1
ATOM 713 O O . ASP A 1 89 ? 0.141 -7.657 6.412 1.00 81.19 89 ASP A O 1
ATOM 717 N N . LEU A 1 90 ? -1.860 -6.740 5.934 1.00 77.38 90 LEU A N 1
ATOM 718 C CA . LEU A 1 90 ? -2.585 -7.204 7.134 1.00 77.38 90 LEU A CA 1
ATOM 719 C C . LEU A 1 90 ? -3.743 -8.158 6.815 1.00 77.38 90 LEU A C 1
ATOM 721 O O . LEU A 1 90 ? -4.405 -7.977 5.765 1.00 77.38 90 LEU A O 1
#